Protein AF-A0A3D5CDS2-F1 (afdb_monomer_lite)

Sequence (75 aa):
VGAPEPRLRVVPRWLLQTGGLVVPLLREVDGMLYQFDAPFEVDATETEQTFGIRPTNWDQLLAETARAWRERLSS

Secondary structure (DSSP, 8-state):
-PPPPP---PPPHHHHHHHTTT-HHHHHHHHHGGGGTS------HHHHHHH---PPPHHHHHHHHHHHHHHHHT-

Foldseek 3Di:
DDDPDDDDDDDDLVVLVVVCVPDVVSVVVNVVCVCVVDPNDDDCPVVCVVPVDDDDDPVVVVVVVVVVVVVVVVD

pLDDT: mean 90.81, std 7.04, range [52.5, 98.38]

Structure (mmCIF, N/CA/C/O backbone):
data_AF-A0A3D5CDS2-F1
#
_entry.id   AF-A0A3D5CDS2-F1
#
loop_
_atom_site.group_PDB
_atom_site.id
_atom_site.type_symbol
_atom_site.label_atom_id
_atom_site.label_alt_id
_atom_site.label_comp_id
_atom_site.label_asym_id
_atom_site.label_entity_id
_atom_site.label_seq_id
_atom_site.pdbx_PDB_ins_code
_atom_site.Cartn_x
_atom_site.Cartn_y
_atom_site.Cartn_z
_atom_site.occupancy
_atom_site.B_iso_or_equiv
_atom_site.auth_seq_id
_atom_site.auth_comp_id
_atom_site.auth_asym_id
_atom_site.auth_atom_id
_atom_site.pdbx_PDB_model_num
ATOM 1 N N . VAL A 1 1 ? 14.622 22.394 4.934 1.00 52.50 1 VAL A N 1
ATOM 2 C CA . VAL A 1 1 ? 14.583 22.379 3.452 1.00 52.50 1 VAL A CA 1
ATOM 3 C C . VAL A 1 1 ? 14.067 21.011 3.033 1.00 52.50 1 VAL A C 1
ATOM 5 O O . VAL A 1 1 ? 14.533 20.031 3.603 1.00 52.50 1 VAL A O 1
ATOM 8 N N . GLY A 1 2 ? 13.032 20.944 2.190 1.00 73.12 2 GLY A N 1
ATOM 9 C CA . GLY A 1 2 ? 12.405 19.679 1.776 1.00 73.12 2 GLY A CA 1
ATOM 10 C C . GLY A 1 2 ? 13.319 18.824 0.892 1.00 73.12 2 GLY A C 1
ATOM 11 O O . GLY A 1 2 ? 14.280 19.339 0.322 1.00 73.12 2 GLY A O 1
ATOM 12 N N . ALA A 1 3 ? 13.030 17.523 0.800 1.00 78.81 3 ALA A N 1
ATOM 13 C CA . ALA A 1 3 ? 13.718 16.623 -0.124 1.00 78.81 3 ALA A CA 1
ATOM 14 C C . ALA A 1 3 ? 13.426 17.019 -1.589 1.00 78.81 3 ALA A C 1
ATOM 16 O O . ALA A 1 3 ? 12.354 17.570 -1.855 1.00 78.81 3 ALA A O 1
ATOM 17 N N . PRO A 1 4 ? 14.349 16.759 -2.535 1.00 86.81 4 PRO A N 1
ATOM 18 C CA . PRO A 1 4 ? 14.088 16.981 -3.955 1.00 86.81 4 PRO A CA 1
ATOM 19 C C . PRO A 1 4 ? 12.915 16.119 -4.440 1.00 86.81 4 PRO A C 1
ATOM 21 O O . PRO A 1 4 ? 12.666 15.037 -3.906 1.00 86.81 4 PRO A O 1
ATOM 24 N N . GLU A 1 5 ? 12.213 16.592 -5.469 1.00 89.19 5 GLU A N 1
ATOM 25 C CA . GLU A 1 5 ? 11.076 15.875 -6.048 1.00 89.19 5 GLU A CA 1
ATOM 26 C C . GLU A 1 5 ? 11.510 14.500 -6.599 1.00 89.19 5 GLU A C 1
ATOM 28 O O . GLU A 1 5 ? 12.482 14.419 -7.365 1.00 89.19 5 GLU A O 1
ATOM 33 N N . PRO A 1 6 ? 10.839 13.398 -6.209 1.00 89.56 6 PRO A N 1
ATOM 34 C CA . PRO A 1 6 ? 11.237 12.066 -6.632 1.00 89.56 6 PRO A CA 1
ATOM 35 C C . PRO A 1 6 ? 10.895 11.828 -8.105 1.00 89.56 6 PRO A C 1
ATOM 37 O O . PRO A 1 6 ? 9.812 12.155 -8.585 1.00 89.56 6 PRO A O 1
ATOM 40 N N . ARG A 1 7 ? 11.804 11.167 -8.828 1.00 94.06 7 ARG A N 1
ATOM 41 C CA . ARG A 1 7 ? 11.514 10.662 -10.175 1.00 94.06 7 ARG A CA 1
ATOM 42 C C . ARG A 1 7 ? 10.785 9.329 -10.071 1.00 94.06 7 ARG A C 1
ATOM 44 O O . ARG A 1 7 ? 11.387 8.329 -9.688 1.00 94.06 7 ARG A O 1
ATOM 51 N N . LEU A 1 8 ? 9.512 9.312 -10.451 1.00 92.88 8 LEU A N 1
ATOM 52 C CA . LEU A 1 8 ? 8.691 8.105 -10.456 1.00 92.88 8 LEU A CA 1
ATOM 53 C C . LEU A 1 8 ? 8.724 7.430 -11.832 1.00 92.88 8 LEU A C 1
ATOM 55 O O . LEU A 1 8 ? 8.675 8.090 -12.871 1.00 92.88 8 LEU A O 1
ATOM 59 N N . ARG A 1 9 ? 8.818 6.098 -11.842 1.00 92.94 9 ARG A N 1
ATOM 60 C CA . ARG A 1 9 ? 8.741 5.266 -13.047 1.00 92.94 9 ARG A CA 1
ATOM 61 C C . ARG A 1 9 ? 7.867 4.056 -12.772 1.00 92.94 9 ARG A C 1
ATOM 63 O O . ARG A 1 9 ? 7.983 3.441 -11.717 1.00 92.94 9 ARG A O 1
ATOM 70 N N . VAL A 1 10 ? 7.039 3.700 -13.747 1.00 89.75 10 VAL A N 1
ATOM 71 C CA . VAL A 1 10 ? 6.233 2.480 -13.699 1.00 89.75 10 VAL A CA 1
ATOM 72 C C . VAL A 1 10 ? 7.052 1.332 -14.272 1.00 89.75 10 VAL A C 1
ATOM 74 O O . VAL A 1 10 ? 7.598 1.436 -15.371 1.00 89.75 10 VAL A O 1
ATOM 77 N N . VAL A 1 11 ? 7.138 0.237 -13.521 1.00 88.62 11 VAL A N 1
ATOM 78 C CA . VAL A 1 11 ? 7.761 -1.002 -13.986 1.00 88.62 11 VAL A CA 1
ATOM 79 C C . VAL A 1 11 ? 6.692 -1.851 -14.679 1.00 88.62 11 VAL A C 1
ATOM 81 O O . VAL A 1 11 ? 5.657 -2.120 -14.068 1.00 88.62 11 VAL A O 1
ATOM 84 N N . PRO A 1 12 ? 6.900 -2.292 -15.933 1.00 89.94 12 PRO A N 1
ATOM 85 C CA . PRO A 1 12 ? 5.960 -3.189 -16.597 1.00 89.94 12 PRO A CA 1
ATOM 86 C C . PRO A 1 12 ? 5.827 -4.522 -15.850 1.00 89.94 12 PRO A C 1
ATOM 88 O O . PRO A 1 12 ? 6.834 -5.135 -15.496 1.00 89.94 12 PRO A O 1
ATOM 91 N N . ARG A 1 13 ? 4.596 -5.016 -15.669 1.00 87.94 13 ARG A N 1
ATOM 92 C CA . ARG A 1 13 ? 4.320 -6.265 -14.932 1.00 87.94 13 ARG A CA 1
ATOM 93 C C . ARG A 1 13 ? 5.092 -7.474 -15.470 1.00 87.94 13 ARG A C 1
ATOM 95 O O . ARG A 1 13 ? 5.668 -8.223 -14.689 1.00 87.94 13 ARG A O 1
ATOM 102 N N . TRP A 1 14 ? 5.181 -7.622 -16.792 1.00 91.00 14 TRP A N 1
ATOM 103 C CA . TRP A 1 14 ? 5.913 -8.734 -17.413 1.00 91.00 14 TRP A CA 1
ATOM 104 C C . TRP A 1 14 ? 7.405 -8.749 -17.035 1.00 91.00 14 TRP A C 1
ATOM 106 O O . TRP A 1 14 ? 8.022 -9.812 -16.970 1.00 91.00 14 TRP A O 1
ATOM 116 N N . LEU A 1 15 ? 7.997 -7.582 -16.752 1.00 92.06 15 LEU A N 1
ATOM 117 C CA . LEU A 1 15 ? 9.394 -7.490 -16.335 1.00 92.06 15 LEU A CA 1
ATOM 118 C C . LEU A 1 15 ? 9.588 -8.024 -14.908 1.00 92.06 15 LEU A C 1
ATOM 120 O O . LEU A 1 15 ? 10.583 -8.688 -14.631 1.00 92.06 15 LEU A O 1
ATOM 124 N N . LEU A 1 16 ? 8.619 -7.784 -14.019 1.00 90.44 16 LEU A N 1
ATOM 125 C CA . LEU A 1 16 ? 8.619 -8.348 -12.665 1.00 90.44 16 LEU A CA 1
ATOM 126 C C . LEU A 1 16 ? 8.428 -9.870 -12.703 1.00 90.44 16 LEU A C 1
ATOM 128 O O . LEU A 1 16 ? 9.195 -10.595 -12.074 1.00 90.44 16 LEU A O 1
ATOM 132 N N . GLN A 1 17 ? 7.483 -10.347 -13.518 1.00 88.69 17 GLN A N 1
ATOM 133 C CA . GLN A 1 17 ? 7.194 -11.775 -13.698 1.00 88.69 17 GLN A CA 1
ATOM 134 C C . GLN A 1 17 ? 8.406 -12.555 -14.214 1.00 88.69 17 GLN A C 1
ATOM 136 O O . GLN A 1 17 ? 8.805 -13.564 -13.636 1.00 88.69 17 GLN A O 1
ATOM 141 N N . THR A 1 18 ? 9.030 -12.067 -15.289 1.00 94.25 18 THR A N 1
ATOM 142 C CA . THR A 1 18 ? 10.219 -12.705 -15.874 1.00 94.25 18 THR A CA 1
ATOM 143 C C . THR A 1 18 ? 11.424 -12.623 -14.938 1.00 94.25 18 THR A C 1
ATOM 145 O O . THR A 1 18 ? 12.152 -13.603 -14.787 1.00 94.25 18 THR A O 1
ATOM 148 N N . GLY A 1 19 ? 11.605 -11.497 -14.240 1.00 93.44 19 GLY A N 1
ATOM 149 C CA . GLY A 1 19 ? 12.632 -11.348 -13.210 1.00 93.44 19 GLY A CA 1
ATOM 150 C C . GLY A 1 19 ? 12.466 -12.320 -12.034 1.00 93.44 19 GLY A C 1
ATOM 151 O O . GLY A 1 19 ? 13.465 -12.789 -11.489 1.00 93.44 19 GLY A O 1
ATOM 152 N N . GLY A 1 20 ? 11.230 -12.691 -11.682 1.00 91.62 20 GLY A N 1
ATOM 153 C CA . GLY A 1 20 ? 10.924 -13.670 -10.633 1.00 91.62 20 GLY A CA 1
ATOM 154 C C . GLY A 1 20 ? 11.441 -15.088 -10.903 1.00 91.62 20 GLY A C 1
ATOM 155 O O . GLY A 1 20 ? 11.597 -15.870 -9.966 1.00 91.62 20 GLY A O 1
ATOM 156 N N . LEU A 1 21 ? 11.782 -15.417 -12.153 1.00 93.31 21 LEU A N 1
ATOM 157 C CA . LEU A 1 21 ? 12.392 -16.706 -12.503 1.00 93.31 21 LEU A CA 1
ATOM 158 C C . LEU A 1 21 ? 13.836 -16.841 -11.998 1.00 93.31 21 LEU A C 1
ATOM 160 O O . LEU A 1 21 ? 14.327 -17.953 -11.829 1.00 93.31 21 LEU A O 1
ATOM 164 N N . VAL A 1 22 ? 14.518 -15.715 -11.770 1.00 96.19 22 VAL A N 1
ATOM 165 C CA . 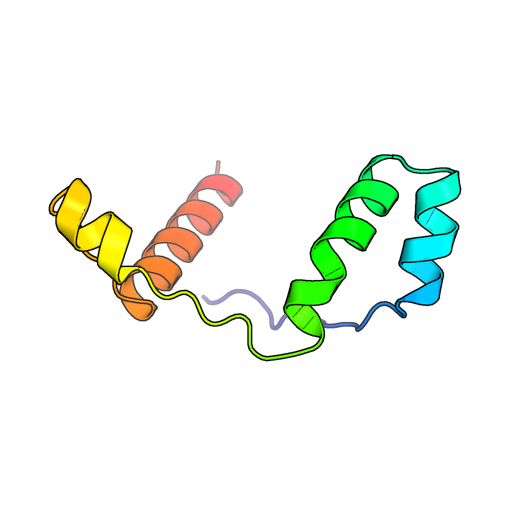VAL A 1 22 ? 15.944 -15.668 -11.407 1.00 96.19 22 VAL A CA 1
ATOM 166 C C . VAL A 1 22 ? 16.200 -14.968 -10.073 1.00 96.19 22 VAL A C 1
ATOM 168 O O . VAL A 1 22 ? 17.157 -15.308 -9.381 1.00 96.19 22 VAL A O 1
ATOM 171 N N . VAL A 1 23 ? 15.348 -14.016 -9.681 1.00 95.50 23 VAL A N 1
ATOM 172 C CA . VAL A 1 23 ? 15.465 -13.264 -8.427 1.00 95.50 23 VAL A CA 1
ATOM 173 C C . VAL A 1 23 ? 14.288 -13.621 -7.513 1.00 95.50 23 VAL A C 1
ATOM 175 O O . VAL A 1 23 ? 13.168 -13.174 -7.773 1.00 95.50 23 VAL A O 1
ATOM 178 N N . PRO A 1 24 ? 14.515 -14.352 -6.403 1.00 91.88 24 PRO A N 1
ATOM 179 C CA . PRO A 1 24 ? 13.447 -14.759 -5.488 1.00 91.88 24 PRO A CA 1
ATOM 180 C C . PRO A 1 24 ? 12.594 -13.594 -4.977 1.00 91.88 24 PRO A C 1
ATOM 182 O O . PRO A 1 24 ? 11.378 -13.714 -4.920 1.00 91.88 24 PRO A O 1
ATOM 185 N N . LEU A 1 25 ? 13.211 -12.443 -4.688 1.00 91.75 25 LEU A N 1
ATOM 186 C CA . LEU A 1 25 ? 12.493 -11.242 -4.254 1.00 91.75 25 LEU A CA 1
ATOM 187 C C . LEU A 1 25 ? 11.439 -10.789 -5.277 1.00 91.75 25 LEU A C 1
ATOM 189 O O . LEU A 1 25 ? 10.330 -10.439 -4.892 1.00 91.75 25 LEU A O 1
ATOM 193 N N . LEU A 1 26 ? 11.763 -10.813 -6.574 1.00 91.12 26 LEU A N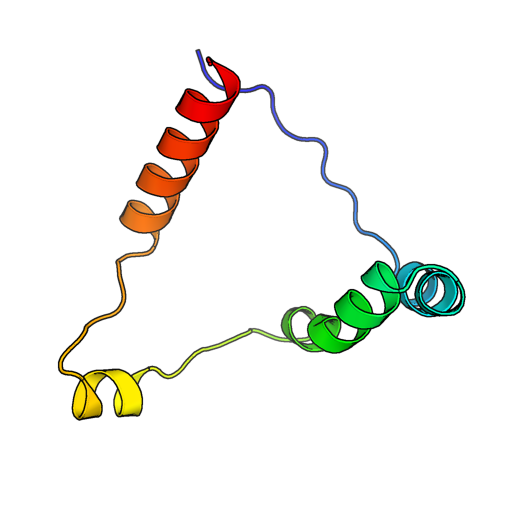 1
ATOM 194 C CA . LEU A 1 26 ? 10.822 -10.399 -7.617 1.00 91.12 26 LEU A CA 1
ATOM 195 C C . LEU A 1 26 ? 9.654 -11.383 -7.756 1.00 91.12 26 LEU A C 1
ATOM 197 O O . LEU A 1 26 ? 8.544 -10.958 -8.060 1.00 91.12 26 LEU A O 1
ATOM 201 N N . ARG A 1 27 ? 9.881 -12.671 -7.469 1.00 89.44 27 ARG A N 1
ATOM 202 C CA . ARG A 1 27 ? 8.820 -13.688 -7.432 1.00 89.44 27 ARG A CA 1
ATOM 203 C C . ARG A 1 27 ? 7.811 -13.415 -6.317 1.00 89.44 27 ARG A C 1
ATOM 205 O O . ARG A 1 27 ? 6.616 -13.554 -6.540 1.00 89.44 27 ARG A O 1
ATOM 212 N N . GLU A 1 28 ? 8.283 -13.001 -5.142 1.00 91.12 28 GLU A N 1
ATOM 213 C CA . GLU A 1 28 ? 7.395 -12.622 -4.034 1.00 91.12 28 GLU A CA 1
ATOM 214 C C . GLU A 1 28 ? 6.635 -11.318 -4.335 1.00 91.12 28 GLU A C 1
ATOM 216 O O . GLU A 1 28 ? 5.456 -11.196 -4.011 1.00 91.12 28 GLU A O 1
ATOM 221 N N . VAL A 1 29 ? 7.276 -10.355 -5.014 1.00 89.94 29 VAL A N 1
ATOM 222 C CA . VAL A 1 29 ? 6.614 -9.114 -5.458 1.00 89.94 29 VAL A CA 1
ATOM 223 C C . VAL A 1 29 ? 5.479 -9.407 -6.436 1.00 89.94 29 VAL A C 1
ATOM 225 O O . VAL A 1 29 ? 4.409 -8.826 -6.279 1.00 89.94 29 VAL A O 1
ATOM 228 N N . ASP A 1 30 ? 5.682 -10.305 -7.407 1.00 85.81 30 ASP A N 1
ATOM 229 C CA . ASP A 1 30 ? 4.637 -10.702 -8.362 1.00 85.81 30 ASP A CA 1
ATOM 230 C C . ASP A 1 30 ? 3.378 -11.217 -7.646 1.00 85.81 30 ASP A C 1
ATOM 232 O O . ASP A 1 30 ? 2.265 -10.796 -7.965 1.00 85.81 30 ASP A O 1
ATOM 236 N N . GLY A 1 31 ? 3.561 -12.016 -6.589 1.00 83.44 31 GLY A N 1
ATOM 237 C CA . GLY A 1 31 ? 2.473 -12.514 -5.744 1.00 83.44 31 GLY A CA 1
ATOM 238 C C . GLY A 1 31 ? 1.663 -11.426 -5.028 1.00 83.44 31 GLY A C 1
ATOM 239 O O . GLY A 1 31 ? 0.520 -11.672 -4.657 1.00 83.44 31 GLY A O 1
ATOM 240 N N . MET A 1 32 ? 2.209 -10.218 -4.866 1.00 88.44 32 MET A N 1
ATOM 241 C CA . MET A 1 32 ? 1.521 -9.074 -4.255 1.00 88.44 32 MET A CA 1
ATOM 242 C C . MET A 1 32 ? 0.986 -8.071 -5.282 1.00 88.44 32 MET A C 1
ATOM 244 O O . MET A 1 32 ? 0.292 -7.131 -4.904 1.00 88.44 32 MET A O 1
ATOM 248 N N . LEU A 1 33 ? 1.270 -8.235 -6.581 1.00 86.88 33 LEU A N 1
ATOM 249 C CA . LEU A 1 33 ? 0.894 -7.235 -7.589 1.00 86.88 33 LEU A CA 1
ATOM 250 C C . LEU A 1 33 ? -0.615 -7.040 -7.742 1.00 86.88 33 LEU A C 1
ATOM 252 O O . LEU A 1 33 ? -1.024 -5.983 -8.224 1.00 86.88 33 LEU A O 1
ATOM 256 N N . TYR A 1 34 ? -1.420 -8.016 -7.317 1.00 84.56 34 TYR A N 1
ATOM 257 C CA . TYR A 1 34 ? -2.878 -7.922 -7.344 1.00 84.56 34 TYR A CA 1
ATOM 258 C C . TYR A 1 34 ? -3.400 -6.716 -6.544 1.00 84.56 34 TYR A C 1
ATOM 260 O O . TYR A 1 34 ? -4.420 -6.142 -6.914 1.00 84.56 34 TYR A O 1
ATOM 268 N N . GLN A 1 35 ? -2.683 -6.272 -5.501 1.00 90.06 35 GLN A N 1
ATOM 269 C CA . GLN A 1 35 ? -3.073 -5.107 -4.696 1.00 90.06 35 GLN A CA 1
ATOM 270 C C . GLN A 1 35 ? -3.050 -3.788 -5.494 1.00 90.06 35 GLN A C 1
ATOM 272 O O . GLN A 1 35 ? -3.553 -2.773 -5.025 1.00 90.06 35 GLN A O 1
ATOM 277 N N . PHE A 1 36 ? -2.435 -3.782 -6.682 1.00 87.00 36 PHE A N 1
ATOM 278 C CA . PHE A 1 36 ? -2.357 -2.620 -7.571 1.00 87.00 36 PHE A CA 1
ATOM 279 C C . PHE A 1 36 ? -3.306 -2.712 -8.776 1.00 87.00 36 PHE A C 1
ATOM 281 O O . PHE A 1 36 ? -3.375 -1.763 -9.554 1.00 87.00 36 PHE A O 1
ATOM 288 N N . ASP A 1 37 ? -4.014 -3.832 -8.962 1.00 87.12 37 ASP A N 1
ATOM 289 C CA . ASP A 1 37 ? -4.951 -4.020 -10.084 1.00 87.12 37 ASP A CA 1
ATOM 290 C C . ASP A 1 37 ? -6.305 -3.340 -9.866 1.00 87.12 37 ASP A C 1
ATOM 292 O O . ASP A 1 37 ? -7.029 -3.053 -10.820 1.00 87.12 37 ASP A O 1
ATOM 296 N N . ALA A 1 38 ? -6.640 -3.075 -8.609 1.00 87.62 38 ALA A N 1
ATOM 297 C CA . ALA A 1 38 ? -7.867 -2.433 -8.170 1.00 87.62 38 ALA A CA 1
ATOM 298 C C . ALA A 1 38 ? -7.601 -1.701 -6.843 1.00 87.62 38 ALA A C 1
ATOM 300 O O . ALA A 1 38 ? -6.541 -1.903 -6.243 1.00 87.62 38 ALA A O 1
ATOM 301 N N . PRO A 1 39 ? -8.531 -0.858 -6.359 1.00 90.44 39 PRO A N 1
ATOM 302 C CA . PRO A 1 39 ? -8.435 -0.303 -5.015 1.00 90.44 39 PRO A CA 1
ATOM 303 C C . PRO A 1 39 ? -8.233 -1.410 -3.972 1.00 90.44 39 PRO A C 1
ATOM 305 O O . PRO A 1 39 ? -9.022 -2.350 -3.887 1.00 90.44 39 PRO A O 1
ATOM 308 N N . PHE A 1 40 ? -7.163 -1.300 -3.185 1.00 87.88 40 PHE A N 1
ATOM 309 C CA . PHE A 1 40 ? -6.878 -2.220 -2.088 1.00 87.88 40 PHE A CA 1
ATOM 310 C C . PHE A 1 40 ? -7.557 -1.720 -0.811 1.00 87.88 40 PHE A C 1
ATOM 312 O O . PHE A 1 40 ? -6.945 -1.054 0.027 1.00 87.88 40 PHE A O 1
ATOM 319 N N . GLU A 1 41 ? -8.860 -1.974 -0.713 1.00 90.38 41 GLU A N 1
ATOM 320 C CA . GLU A 1 41 ? -9.678 -1.586 0.435 1.00 90.38 41 GLU A CA 1
ATOM 321 C C . GLU A 1 41 ? -9.543 -2.608 1.568 1.00 90.38 41 GLU A C 1
ATOM 323 O O . GLU A 1 41 ? -9.656 -3.815 1.357 1.00 90.38 41 GLU A O 1
ATOM 328 N N . VAL A 1 42 ? -9.302 -2.115 2.784 1.00 89.56 42 VAL A N 1
ATOM 329 C CA . VAL A 1 42 ? -9.181 -2.942 3.989 1.00 89.56 42 VAL A CA 1
ATOM 330 C C . VAL A 1 42 ? -10.366 -2.651 4.900 1.00 89.56 42 VAL A C 1
ATOM 332 O O . VAL A 1 42 ? -10.479 -1.547 5.432 1.00 89.56 42 VAL A O 1
ATOM 335 N N . ASP A 1 43 ? -11.222 -3.650 5.109 1.00 92.56 43 ASP A N 1
ATOM 336 C CA . ASP A 1 43 ? -12.224 -3.628 6.173 1.00 92.56 43 ASP A CA 1
ATOM 337 C C . ASP A 1 43 ? -11.597 -4.164 7.466 1.00 92.56 43 ASP A C 1
ATOM 339 O O . ASP A 1 43 ? -11.269 -5.345 7.584 1.00 92.56 43 ASP A O 1
ATOM 343 N N . ALA A 1 44 ? -11.399 -3.272 8.435 1.00 93.25 44 ALA A N 1
ATOM 344 C CA . ALA A 1 44 ? -10.796 -3.605 9.719 1.00 93.25 44 ALA A CA 1
ATOM 345 C C . ALA A 1 44 ? -11.825 -3.998 10.795 1.00 93.25 44 ALA A C 1
ATOM 347 O O . ALA A 1 44 ? -11.426 -4.285 11.924 1.00 93.25 44 ALA A O 1
ATOM 348 N N . THR A 1 45 ? -13.125 -4.056 10.477 1.00 96.38 45 THR A N 1
ATOM 349 C CA . THR A 1 45 ? -14.214 -4.193 11.461 1.00 96.38 45 THR A CA 1
ATOM 350 C C . THR A 1 45 ? -14.012 -5.362 12.430 1.00 96.38 45 THR A C 1
ATOM 352 O O . THR A 1 45 ? -14.124 -5.179 13.643 1.00 96.38 45 THR A O 1
ATOM 355 N N . GLU A 1 46 ? -13.663 -6.553 11.934 1.00 97.19 46 GLU A N 1
ATOM 356 C CA . GLU A 1 46 ? -13.426 -7.733 12.782 1.00 97.19 46 GLU A CA 1
ATOM 357 C C . GLU A 1 46 ? -12.224 -7.540 13.717 1.00 97.19 46 GLU A C 1
ATOM 359 O O . GLU A 1 46 ? -12.273 -7.909 14.891 1.00 97.19 46 GLU A O 1
ATOM 364 N N . THR A 1 47 ? -11.153 -6.915 13.224 1.00 96.62 47 THR A N 1
ATOM 365 C CA . THR A 1 47 ? -9.939 -6.652 14.011 1.00 96.62 47 THR A CA 1
ATOM 366 C C . THR A 1 47 ? -10.225 -5.629 15.109 1.00 96.62 47 THR A C 1
ATOM 368 O O . THR A 1 47 ? -9.828 -5.822 16.259 1.00 96.62 47 THR A O 1
ATOM 371 N N . GLU A 1 48 ? -10.958 -4.564 14.783 1.00 97.31 48 GLU A N 1
ATOM 372 C CA . GLU A 1 48 ? -11.370 -3.547 15.750 1.00 97.31 48 GLU A CA 1
ATOM 373 C C . GLU A 1 48 ? -12.262 -4.142 16.846 1.00 97.31 48 GLU A C 1
ATOM 375 O O . GLU A 1 48 ? -12.064 -3.854 18.025 1.00 97.31 48 GLU A O 1
ATOM 380 N N . GLN A 1 49 ? -13.209 -5.011 16.483 1.00 97.75 49 GLN A N 1
ATOM 381 C CA . GLN A 1 49 ? -14.093 -5.676 17.445 1.00 97.75 49 GLN A CA 1
ATOM 382 C C . GLN A 1 49 ? -13.354 -6.698 18.314 1.00 97.75 49 GLN A C 1
ATOM 384 O O . GLN A 1 49 ? -13.592 -6.762 19.518 1.00 97.75 49 GLN A O 1
ATOM 389 N N . THR A 1 50 ? -12.449 -7.476 17.718 1.00 98.38 50 THR A N 1
ATOM 390 C CA . THR A 1 50 ? -11.719 -8.542 18.416 1.00 98.38 50 THR A CA 1
ATOM 391 C C . THR A 1 50 ? -10.680 -7.980 19.381 1.00 98.38 50 THR A C 1
ATOM 393 O O . THR A 1 50 ? -10.534 -8.483 20.494 1.00 98.38 50 THR A O 1
ATOM 396 N N . PHE A 1 51 ? -9.957 -6.934 18.973 1.00 97.94 51 PHE A N 1
ATOM 397 C CA . PHE A 1 51 ? -8.804 -6.423 19.719 1.00 97.94 51 PHE A CA 1
ATOM 398 C C . PHE A 1 51 ? -9.033 -5.048 20.358 1.00 97.94 51 PHE A C 1
ATOM 400 O O . PHE A 1 51 ? -8.176 -4.582 21.107 1.00 97.94 51 PHE A O 1
ATOM 407 N N . GLY A 1 52 ? -10.158 -4.379 20.083 1.00 97.19 52 GLY A N 1
ATOM 408 C CA . GLY A 1 52 ? -10.467 -3.054 20.634 1.00 97.19 52 GLY A CA 1
ATOM 409 C C . GLY A 1 52 ? -9.550 -1.936 20.127 1.00 97.19 52 GLY A C 1
ATOM 410 O O . GLY A 1 52 ? -9.484 -0.871 20.742 1.00 97.19 52 GLY A O 1
ATOM 411 N N . ILE A 1 53 ? -8.823 -2.174 19.033 1.00 96.12 53 ILE A N 1
ATOM 412 C CA . ILE A 1 53 ? -7.930 -1.193 18.406 1.00 96.12 53 ILE A CA 1
ATOM 413 C C . ILE A 1 53 ? -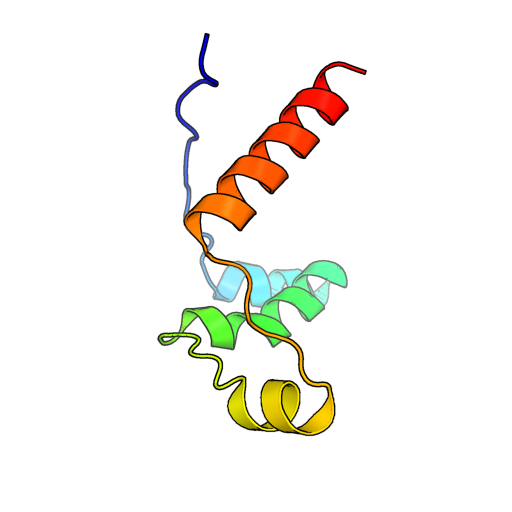8.675 -0.380 17.347 1.00 96.12 53 ILE A C 1
ATOM 415 O O . ILE A 1 53 ? -9.762 -0.756 16.917 1.00 96.12 53 ILE A O 1
ATOM 419 N N . ARG A 1 54 ? -8.089 0.742 16.923 1.00 94.00 54 ARG A N 1
ATOM 420 C CA . ARG A 1 54 ? -8.6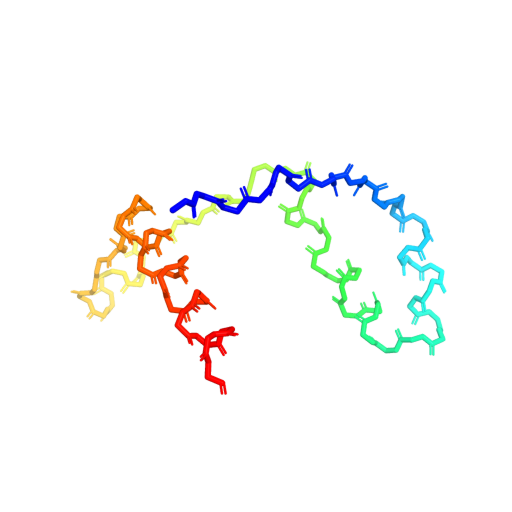05 1.571 15.827 1.00 94.00 54 ARG A CA 1
ATOM 421 C C . ARG A 1 54 ? -7.506 1.838 14.799 1.00 94.00 54 ARG A C 1
ATOM 423 O O . ARG A 1 54 ? -6.344 1.946 15.199 1.00 94.00 54 ARG A O 1
ATOM 430 N N . PRO A 1 55 ? -7.850 1.985 13.509 1.00 92.75 55 PRO A N 1
ATOM 431 C CA . PRO A 1 55 ? -6.900 2.401 12.490 1.00 92.75 55 PRO A CA 1
ATOM 432 C C . PRO A 1 55 ? -6.292 3.765 12.825 1.00 92.75 55 PRO A C 1
ATOM 434 O O . PRO A 1 55 ? -6.997 4.702 13.208 1.00 92.75 55 PRO A O 1
ATOM 437 N N . THR A 1 56 ? -4.980 3.893 12.647 1.00 93.38 56 THR A N 1
ATOM 438 C CA . THR A 1 56 ? -4.302 5.190 12.722 1.00 93.38 56 THR A CA 1
ATOM 439 C C . THR A 1 56 ? -4.726 6.055 11.538 1.00 93.38 56 THR A C 1
ATOM 441 O O . THR A 1 56 ? -4.819 5.572 10.410 1.00 93.38 56 THR A O 1
ATOM 444 N N . ASN A 1 57 ? -4.952 7.348 11.774 1.00 94.06 57 ASN A N 1
ATOM 445 C CA . ASN A 1 57 ? -5.246 8.288 10.697 1.00 94.06 57 ASN A CA 1
ATOM 446 C C . ASN A 1 57 ? -4.076 8.357 9.690 1.00 94.06 57 ASN A C 1
ATOM 448 O O . ASN A 1 57 ? -2.910 8.421 10.087 1.00 94.06 57 ASN A O 1
ATOM 452 N N . TRP A 1 58 ? -4.394 8.371 8.391 1.00 93.94 58 TRP A N 1
ATOM 453 C CA . TRP A 1 58 ? -3.403 8.360 7.310 1.00 93.94 58 TRP A CA 1
ATOM 454 C C . TRP A 1 58 ? -2.412 9.527 7.368 1.00 93.94 58 TRP A C 1
ATOM 456 O O . TRP A 1 58 ? -1.212 9.305 7.204 1.00 93.94 58 TRP A O 1
ATOM 466 N N . ASP A 1 59 ? -2.877 10.746 7.646 1.00 96.88 59 ASP A N 1
ATOM 467 C CA . ASP A 1 59 ? -2.012 11.930 7.683 1.00 96.88 59 ASP A CA 1
ATOM 468 C C . ASP A 1 59 ? -0.994 11.828 8.821 1.00 96.88 59 ASP A C 1
ATOM 470 O O . ASP A 1 59 ? 0.193 12.115 8.641 1.00 96.88 59 ASP A O 1
ATOM 474 N N . GLN A 1 60 ? -1.445 11.347 9.984 1.00 96.94 60 GLN A N 1
ATOM 475 C CA . GLN A 1 60 ? -0.574 11.094 11.127 1.00 96.94 60 GLN A CA 1
ATOM 476 C C . GLN A 1 60 ? 0.465 10.014 10.798 1.00 96.94 60 GLN A C 1
ATOM 478 O O . GLN A 1 60 ? 1.664 10.234 10.986 1.00 96.94 60 GLN A O 1
ATOM 483 N N . LEU A 1 61 ? 0.017 8.868 10.274 1.00 96.25 61 LEU A N 1
ATOM 484 C CA . LEU A 1 61 ? 0.882 7.736 9.941 1.00 96.25 61 LEU A CA 1
ATOM 485 C C . LEU A 1 61 ? 1.985 8.139 8.951 1.00 96.25 61 LEU A C 1
ATOM 487 O O . LEU A 1 61 ? 3.160 7.810 9.147 1.00 96.25 61 LEU A O 1
ATOM 491 N N . LEU A 1 62 ? 1.622 8.876 7.897 1.00 96.19 62 LEU A N 1
ATOM 492 C CA . LEU A 1 62 ? 2.560 9.340 6.874 1.00 96.19 62 LEU A CA 1
ATOM 493 C C . LEU A 1 62 ? 3.568 10.340 7.444 1.00 96.19 62 LEU A C 1
ATOM 495 O O . LEU A 1 62 ? 4.765 10.224 7.167 1.00 96.19 62 LEU A O 1
ATOM 499 N N . ALA A 1 63 ? 3.115 11.297 8.257 1.00 95.31 63 ALA A N 1
ATOM 500 C CA . ALA A 1 63 ? 3.987 12.294 8.868 1.00 95.31 63 ALA A CA 1
ATOM 501 C C . ALA A 1 63 ? 5.026 11.655 9.805 1.00 95.31 63 ALA A C 1
ATOM 503 O O . ALA A 1 63 ? 6.217 11.984 9.731 1.00 95.31 63 ALA A O 1
ATOM 504 N N . GLU A 1 64 ? 4.592 10.719 10.652 1.00 97.00 64 GLU A N 1
ATOM 505 C CA . GLU A 1 64 ? 5.464 9.995 11.579 1.00 97.00 64 GLU A CA 1
ATOM 506 C C . GLU A 1 64 ? 6.467 9.108 10.834 1.00 97.00 64 GLU A C 1
ATOM 508 O O . GLU A 1 64 ? 7.667 9.167 11.118 1.00 97.00 64 GLU A O 1
ATOM 513 N N . THR A 1 65 ? 6.010 8.369 9.819 1.00 96.19 65 THR A N 1
ATOM 514 C CA . THR A 1 65 ? 6.869 7.513 8.987 1.00 96.19 65 THR A CA 1
ATOM 515 C C . THR A 1 65 ? 7.918 8.335 8.239 1.00 96.19 65 THR A C 1
ATOM 517 O O . THR A 1 65 ? 9.108 8.014 8.269 1.00 96.19 65 THR A O 1
ATOM 520 N N . ALA A 1 66 ? 7.515 9.440 7.604 1.00 94.00 66 ALA A N 1
ATOM 521 C CA . ALA A 1 66 ? 8.435 10.319 6.886 1.00 94.00 66 ALA A CA 1
ATOM 522 C C . ALA A 1 66 ? 9.483 10.946 7.818 1.00 94.00 66 ALA A C 1
ATOM 524 O O . ALA A 1 66 ? 10.639 11.112 7.425 1.00 94.00 66 ALA A O 1
ATOM 525 N N . ARG A 1 67 ? 9.104 11.291 9.057 1.00 94.56 67 ARG A N 1
ATOM 526 C CA . ARG A 1 67 ? 10.049 11.773 10.070 1.00 94.56 67 ARG A CA 1
ATOM 527 C C . ARG A 1 67 ? 11.075 10.699 10.432 1.00 94.56 67 ARG A C 1
ATOM 529 O O . ARG A 1 67 ? 12.265 10.991 10.353 1.00 94.56 67 ARG A O 1
ATOM 536 N N . ALA A 1 68 ? 10.633 9.480 10.740 1.00 95.75 68 ALA A N 1
ATOM 537 C CA . ALA A 1 68 ? 11.527 8.381 11.109 1.00 95.75 68 ALA A CA 1
ATOM 538 C C . ALA A 1 68 ? 12.567 8.082 10.010 1.00 95.75 68 ALA A C 1
ATOM 540 O O . ALA A 1 68 ? 13.747 7.878 10.293 1.00 95.75 68 ALA A O 1
ATOM 541 N N . TRP A 1 69 ? 12.160 8.130 8.736 1.00 93.62 69 TRP A N 1
ATOM 542 C CA . TRP A 1 69 ? 13.086 7.972 7.610 1.00 93.62 69 TRP A CA 1
ATOM 543 C C . TRP A 1 69 ? 14.107 9.106 7.498 1.00 93.62 69 TRP A C 1
ATOM 545 O O . TRP A 1 69 ? 15.276 8.840 7.218 1.00 93.62 69 TRP A O 1
ATOM 555 N N . ARG A 1 70 ? 13.701 10.361 7.734 1.00 90.75 70 ARG A N 1
ATOM 556 C CA . ARG A 1 70 ? 14.642 11.495 7.748 1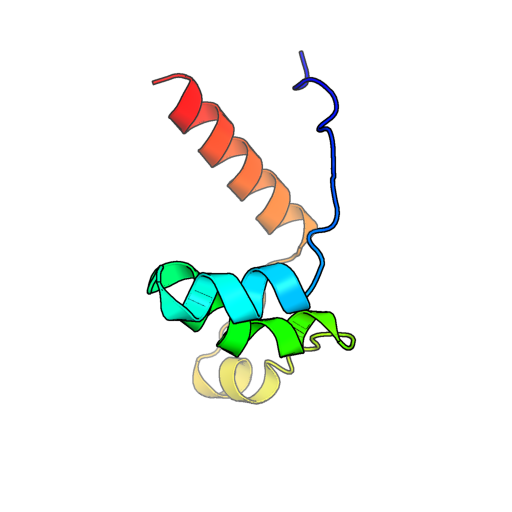.00 90.75 70 ARG A CA 1
ATOM 557 C C . ARG A 1 70 ? 15.691 11.340 8.844 1.00 90.75 70 ARG A C 1
ATOM 559 O O . ARG A 1 70 ? 16.866 11.566 8.578 1.00 90.75 70 ARG A O 1
ATOM 566 N N . GLU A 1 71 ? 15.274 10.929 10.037 1.00 94.12 71 GLU A N 1
ATOM 567 C CA . GLU A 1 71 ? 16.173 10.709 11.177 1.00 94.12 71 GLU A CA 1
ATOM 568 C C . GLU A 1 71 ? 17.179 9.588 10.883 1.00 94.12 71 GLU A C 1
ATOM 570 O O . GLU A 1 71 ? 18.383 9.769 11.075 1.00 94.12 71 GLU A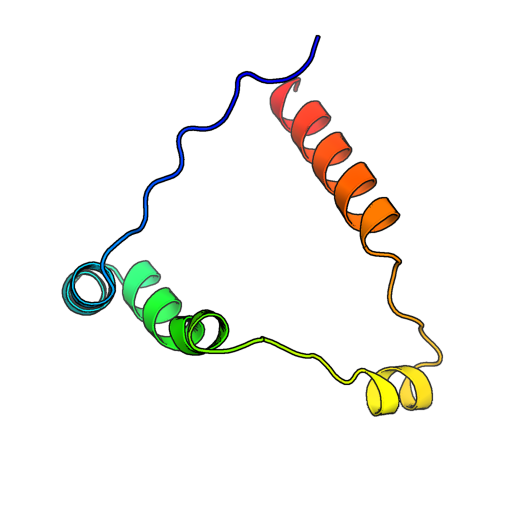 O 1
ATOM 575 N N . ARG A 1 72 ? 16.708 8.473 10.308 1.00 92.69 72 ARG A N 1
ATOM 576 C CA . ARG A 1 72 ? 17.560 7.338 9.922 1.00 92.69 72 ARG A CA 1
ATOM 577 C C . ARG A 1 72 ? 18.619 7.699 8.880 1.00 92.69 72 ARG A C 1
ATOM 579 O O . ARG A 1 72 ? 19.709 7.153 8.935 1.00 92.69 72 ARG A O 1
ATOM 586 N N . LEU A 1 73 ? 18.302 8.576 7.928 1.00 87.50 73 LEU A N 1
ATOM 587 C CA . LEU A 1 73 ? 19.260 9.027 6.909 1.00 87.50 73 LEU A CA 1
ATOM 588 C C . LEU A 1 73 ? 20.283 10.038 7.449 1.00 87.50 73 LEU A C 1
ATOM 590 O O . LEU A 1 73 ? 21.305 10.262 6.807 1.00 87.50 73 LEU A O 1
ATOM 594 N N . SER A 1 74 ? 19.988 10.680 8.582 1.00 82.38 74 SER A N 1
ATOM 595 C CA . SER A 1 74 ? 20.877 11.654 9.232 1.00 82.38 74 SER A CA 1
ATOM 596 C C . SER A 1 74 ? 21.836 11.047 10.263 1.00 82.38 74 SER A C 1
ATOM 598 O O . SER A 1 74 ? 22.659 11.780 10.808 1.00 82.38 74 SER A O 1
ATOM 600 N N . SER A 1 75 ? 21.711 9.742 10.532 1.00 65.06 75 SER A N 1
ATOM 601 C CA . SER A 1 75 ? 22.589 8.955 11.413 1.00 65.06 75 SER A CA 1
ATOM 602 C C . SER A 1 75 ? 23.583 8.150 10.585 1.00 65.06 75 SER A C 1
ATOM 604 O O . SER A 1 75 ? 24.767 8.111 10.977 1.00 65.06 75 SER A O 1
#

Radius of gyration: 17.58 Å; chains: 1; bounding box: 37×39×38 Å